Protein AF-A0A9D1L8B8-F1 (afdb_monomer_lite)

Secondary structure (DSSP, 8-state):
--GGGS-GGGSHHHHHHHH-GGGS-HHHHHHHHH----SSS-HHHHHHHHHHHHSSHHHHHHS-HHHHHHSTT--HHHHHHHHHHHHHT-

Sequence (90 aa):
MTMRTIPEGMRPYERLERCGAEALSDAELLAILIKSGTRERSALAIAEELLLKHGSLADVGTAELSELKSCAGIGRVKSIRLHAAAELGR

Organism: NCBI:txid2840963

Foldseek 3Di:
DELVPQPPCRQLVNVCVPPNPVPDDQLSVQLVLLVAADPVDGSSRLSVVLCVVQVGLLSLLPDDLVVNCVRPSQDPVSSVSSVVVNVVVD

InterPro domains:
  IPR001405 Uncharacterised protein family UPF0758 [PTHR30471] (3-90)
  IPR010994 RuvA domain 2-like [SSF47781] (16-87)
  IPR046778 UPF0758, N-terminal [PF20582] (4-79)

pLDDT: mean 91.49, std 9.45, range [53.84, 97.56]

Structure (mmCIF, N/CA/C/O backbone):
data_AF-A0A9D1L8B8-F1
#
_entry.id   AF-A0A9D1L8B8-F1
#
loop_
_atom_site.group_PDB
_atom_site.id
_atom_site.type_symbol
_atom_site.label_atom_id
_atom_site.label_alt_id
_atom_site.label_comp_id
_atom_site.label_asym_id
_atom_site.label_entity_id
_atom_site.label_seq_id
_atom_site.pdbx_PDB_ins_code
_atom_site.Cartn_x
_atom_site.Cartn_y
_atom_site.Cartn_z
_atom_site.occupancy
_atom_site.B_iso_or_equiv
_atom_site.auth_seq_id
_atom_site.auth_comp_id
_atom_site.auth_asym_id
_atom_site.auth_atom_id
_atom_site.pdbx_PDB_model_num
ATOM 1 N N . MET A 1 1 ? 15.936 6.375 -1.290 1.00 53.84 1 MET A N 1
ATOM 2 C CA . MET A 1 1 ? 15.972 5.933 -2.706 1.00 53.84 1 MET A CA 1
ATOM 3 C C . MET A 1 1 ? 14.709 6.406 -3.412 1.00 53.84 1 MET A C 1
ATOM 5 O O . MET A 1 1 ? 13.660 6.426 -2.779 1.00 53.84 1 MET A O 1
ATOM 9 N N . THR A 1 2 ? 14.784 6.816 -4.681 1.00 62.03 2 THR A N 1
ATOM 10 C CA . THR A 1 2 ? 13.588 7.202 -5.456 1.00 62.03 2 THR A CA 1
ATOM 11 C C . THR A 1 2 ? 13.156 6.034 -6.342 1.00 62.03 2 THR A C 1
ATOM 13 O O . THR A 1 2 ? 13.960 5.180 -6.688 1.00 62.03 2 THR A O 1
ATOM 16 N N . MET A 1 3 ? 11.885 5.967 -6.739 1.00 67.25 3 MET A N 1
ATOM 17 C CA . MET A 1 3 ? 11.377 4.842 -7.549 1.00 67.25 3 MET A CA 1
ATOM 18 C C . MET A 1 3 ? 12.072 4.722 -8.921 1.00 67.25 3 MET A C 1
ATOM 20 O O . MET A 1 3 ? 12.045 3.667 -9.5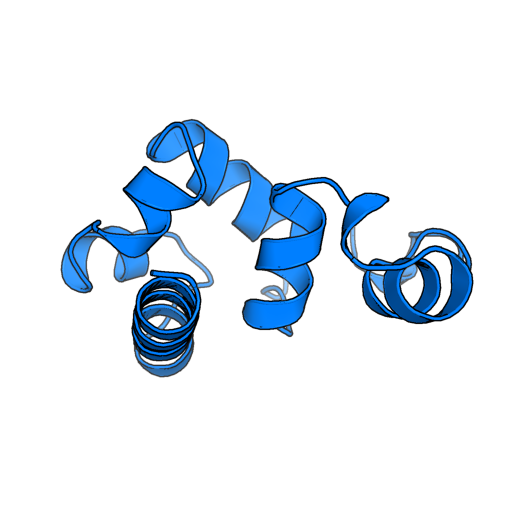40 1.00 67.25 3 MET A O 1
ATOM 24 N N . ARG A 1 4 ? 12.732 5.799 -9.374 1.00 64.00 4 ARG A N 1
ATOM 25 C CA . ARG A 1 4 ? 13.526 5.856 -10.609 1.00 64.00 4 ARG A CA 1
ATOM 26 C C . ARG A 1 4 ? 14.914 5.219 -10.480 1.00 64.00 4 ARG A C 1
ATOM 28 O O . ARG A 1 4 ? 15.534 4.967 -11.502 1.00 64.00 4 ARG A O 1
ATOM 35 N N . THR A 1 5 ? 15.410 4.984 -9.261 1.00 71.50 5 THR A N 1
ATOM 36 C CA . THR A 1 5 ? 16.716 4.335 -9.034 1.00 71.50 5 THR A CA 1
ATOM 37 C C . THR A 1 5 ? 16.612 2.817 -8.913 1.00 71.50 5 THR A C 1
ATOM 39 O O . THR A 1 5 ? 17.636 2.151 -8.820 1.00 71.50 5 THR A O 1
ATOM 42 N N . ILE A 1 6 ? 15.394 2.270 -8.882 1.00 72.00 6 ILE A N 1
ATOM 43 C CA . ILE A 1 6 ? 15.162 0.826 -8.922 1.00 72.00 6 ILE A CA 1
ATOM 44 C C . ILE A 1 6 ? 15.312 0.382 -10.386 1.00 72.00 6 ILE A C 1
ATOM 46 O O . ILE A 1 6 ? 14.692 1.010 -11.252 1.00 72.00 6 ILE A O 1
ATOM 50 N N . PRO A 1 7 ? 16.115 -0.660 -10.684 1.00 75.81 7 PRO A N 1
ATOM 51 C CA . PRO A 1 7 ? 16.202 -1.224 -12.028 1.00 75.81 7 PRO A CA 1
ATOM 52 C C . PRO A 1 7 ? 14.812 -1.520 -12.589 1.00 75.81 7 PRO A C 1
ATOM 54 O O . PRO A 1 7 ? 13.940 -1.971 -11.851 1.00 75.81 7 PRO A O 1
ATOM 57 N N . GLU A 1 8 ? 14.595 -1.300 -13.885 1.00 63.44 8 GLU A N 1
ATOM 58 C CA . GLU A 1 8 ? 13.247 -1.353 -14.470 1.00 63.44 8 GLU A CA 1
ATOM 59 C C . GLU A 1 8 ? 12.540 -2.689 -14.218 1.00 63.44 8 GLU A C 1
ATOM 61 O O . GLU A 1 8 ? 11.389 -2.708 -13.805 1.00 63.44 8 GLU A O 1
ATOM 66 N N . GLY A 1 9 ? 13.263 -3.807 -14.328 1.00 63.00 9 GLY A N 1
ATOM 67 C CA . GLY A 1 9 ? 12.733 -5.145 -14.040 1.00 63.00 9 GLY A CA 1
ATOM 68 C C . GLY A 1 9 ? 12.587 -5.496 -12.553 1.00 63.00 9 GLY A C 1
ATOM 69 O O . GLY A 1 9 ? 12.243 -6.636 -12.239 1.00 63.00 9 GLY A O 1
ATOM 70 N N . MET A 1 10 ? 12.90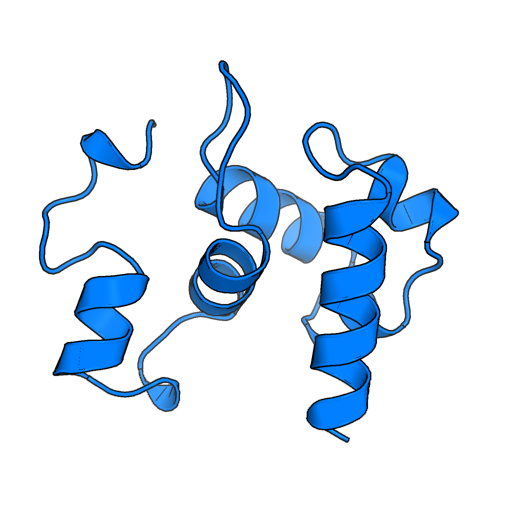3 -4.571 -11.645 1.00 69.44 10 MET A N 1
ATOM 71 C CA . MET A 1 10 ? 12.712 -4.694 -10.195 1.00 69.44 10 MET A CA 1
ATOM 72 C C . MET A 1 10 ? 11.676 -3.704 -9.654 1.00 69.44 10 MET A C 1
ATOM 74 O O . MET A 1 10 ? 11.359 -3.740 -8.467 1.00 69.44 10 MET A O 1
ATOM 78 N N . ARG A 1 11 ? 11.150 -2.810 -10.497 1.00 86.62 11 ARG A N 1
ATOM 79 C CA . ARG A 1 11 ? 10.078 -1.899 -10.105 1.00 86.62 11 ARG A CA 1
ATOM 80 C C . ARG A 1 11 ? 8.775 -2.702 -9.898 1.00 86.62 11 ARG A C 1
ATOM 82 O O . ARG A 1 11 ? 8.556 -3.688 -10.603 1.00 86.62 11 ARG A O 1
ATOM 89 N N . PRO A 1 12 ? 7.912 -2.314 -8.938 1.00 90.50 12 PRO A N 1
ATOM 90 C CA . PRO A 1 12 ? 6.753 -3.128 -8.562 1.00 90.50 12 PRO A CA 1
ATOM 91 C C . PRO A 1 12 ? 5.790 -3.435 -9.717 1.00 90.50 12 PRO A C 1
ATOM 93 O O . PRO A 1 12 ? 5.331 -4.565 -9.840 1.00 90.50 12 PRO A O 1
ATOM 96 N N . TYR A 1 13 ? 5.508 -2.455 -10.581 1.00 91.56 13 TYR A N 1
ATOM 97 C CA . TYR A 1 13 ? 4.575 -2.623 -11.701 1.00 91.56 13 TYR A CA 1
ATOM 98 C C . TYR A 1 13 ? 5.095 -3.652 -12.710 1.00 91.56 13 TYR A C 1
ATOM 100 O O . TYR A 1 13 ? 4.399 -4.604 -13.042 1.00 91.56 13 TYR A O 1
ATOM 108 N N . GLU A 1 14 ? 6.350 -3.518 -13.122 1.00 91.56 14 GLU A N 1
ATOM 109 C CA . GLU A 1 14 ? 7.002 -4.410 -14.079 1.00 91.56 14 GLU A CA 1
ATOM 110 C C . GLU A 1 14 ? 7.208 -5.813 -13.507 1.00 91.56 14 GLU A C 1
ATOM 112 O O . GLU A 1 14 ? 7.096 -6.811 -14.221 1.00 91.56 14 GLU A O 1
ATOM 117 N N . ARG A 1 15 ? 7.505 -5.916 -12.205 1.00 92.56 15 ARG A N 1
ATOM 118 C CA . ARG A 1 15 ? 7.557 -7.215 -11.529 1.00 92.56 15 ARG A CA 1
ATOM 119 C C . ARG A 1 15 ? 6.192 -7.889 -11.516 1.00 92.56 15 ARG A C 1
ATOM 121 O O . ARG A 1 15 ? 6.151 -9.090 -11.759 1.00 92.56 15 ARG A O 1
ATOM 128 N N . LEU A 1 16 ? 5.112 -7.145 -11.277 1.00 94.62 16 LEU A N 1
ATOM 129 C CA . LEU A 1 16 ? 3.756 -7.695 -11.299 1.00 94.62 16 LEU A CA 1
ATOM 130 C C . LEU A 1 16 ? 3.406 -8.200 -12.702 1.00 94.62 16 LEU A C 1
ATOM 132 O O . LEU A 1 16 ? 2.926 -9.321 -12.838 1.00 94.62 16 LEU A O 1
ATOM 136 N N . GLU A 1 17 ? 3.713 -7.421 -13.741 1.00 93.69 17 GLU A N 1
ATOM 137 C CA . GLU A 1 17 ? 3.492 -7.815 -15.140 1.00 93.69 17 GLU A CA 1
ATOM 138 C C . GLU A 1 17 ? 4.277 -9.076 -15.531 1.00 93.69 17 GLU A C 1
ATOM 140 O O . GLU A 1 17 ? 3.760 -9.924 -16.257 1.00 93.69 17 GLU A O 1
ATOM 145 N N . ARG A 1 18 ? 5.523 -9.217 -15.057 1.00 93.25 18 ARG A N 1
ATOM 146 C CA . ARG A 1 18 ? 6.400 -10.335 -15.442 1.00 93.25 18 ARG A CA 1
ATOM 147 C C . ARG A 1 18 ? 6.203 -11.594 -14.600 1.00 93.25 18 ARG A C 1
ATOM 149 O O . ARG A 1 18 ? 6.379 -12.695 -15.115 1.00 93.25 18 ARG A O 1
ATOM 156 N N . CYS A 1 19 ? 5.960 -11.437 -13.304 1.00 93.88 19 CYS A N 1
ATOM 157 C CA . CYS A 1 19 ? 6.063 -12.520 -12.325 1.00 93.88 19 CYS A CA 1
ATOM 158 C C . CYS A 1 19 ? 4.755 -12.801 -11.575 1.00 93.88 19 CYS A C 1
ATOM 160 O O . CYS A 1 19 ? 4.738 -13.743 -10.791 1.00 93.88 19 CYS A O 1
ATOM 162 N N . GLY A 1 20 ? 3.695 -12.019 -11.804 1.00 95.00 20 GLY A N 1
ATOM 163 C CA . GLY A 1 20 ? 2.436 -12.144 -11.070 1.00 95.00 20 GLY A CA 1
ATOM 164 C C . GLY A 1 20 ? 2.459 -11.430 -9.717 1.00 95.00 20 GLY A C 1
ATOM 165 O O . GLY A 1 20 ? 3.515 -11.050 -9.203 1.00 95.00 20 GLY A O 1
ATOM 166 N N . ALA A 1 21 ? 1.274 -11.213 -9.145 1.00 94.31 21 ALA A N 1
ATOM 167 C CA . ALA A 1 21 ? 1.112 -10.517 -7.866 1.00 94.31 21 ALA A CA 1
ATOM 168 C C . ALA A 1 21 ? 1.645 -11.342 -6.682 1.00 94.31 21 ALA A C 1
ATOM 170 O O . ALA A 1 21 ? 2.137 -10.782 -5.709 1.00 94.31 21 ALA A O 1
ATOM 171 N N . GLU A 1 22 ? 1.608 -12.667 -6.793 1.00 95.00 22 GLU A N 1
ATOM 172 C CA . GLU A 1 22 ? 2.119 -13.631 -5.819 1.00 95.00 22 GLU A CA 1
ATOM 173 C C . GLU A 1 22 ? 3.643 -13.568 -5.631 1.00 95.00 22 GLU A C 1
ATOM 175 O O . GLU A 1 22 ? 4.164 -14.015 -4.612 1.00 95.00 22 GLU A O 1
ATOM 180 N N . ALA A 1 23 ? 4.366 -13.008 -6.605 1.00 93.69 23 ALA A N 1
ATOM 181 C CA . ALA A 1 23 ? 5.817 -12.857 -6.554 1.00 93.69 23 ALA A CA 1
ATOM 182 C C . ALA A 1 23 ? 6.269 -11.524 -5.932 1.00 93.69 23 ALA A C 1
ATOM 184 O O . ALA A 1 23 ? 7.477 -11.260 -5.858 1.00 93.69 23 ALA A O 1
ATOM 185 N N . LEU A 1 24 ? 5.326 -10.657 -5.554 1.00 94.94 24 LEU A N 1
ATOM 186 C CA . LEU A 1 24 ? 5.597 -9.371 -4.923 1.00 94.94 24 LEU A CA 1
ATOM 187 C C . LEU A 1 24 ? 5.554 -9.505 -3.405 1.00 94.94 24 LEU A C 1
ATOM 189 O O . LEU A 1 24 ? 4.771 -10.263 -2.843 1.00 94.94 24 LEU A O 1
ATOM 193 N N . SER A 1 25 ? 6.380 -8.706 -2.742 1.00 95.00 25 SER A N 1
ATOM 194 C CA . SER A 1 25 ? 6.222 -8.466 -1.311 1.00 95.00 25 SER A CA 1
ATOM 195 C C . SER A 1 25 ? 5.002 -7.585 -1.024 1.00 95.00 25 SER A C 1
ATOM 197 O O . SER A 1 25 ? 4.587 -6.773 -1.856 1.00 95.00 25 SER A O 1
ATOM 199 N N . ASP A 1 26 ? 4.493 -7.658 0.204 1.00 96.12 26 ASP A N 1
ATOM 200 C CA . ASP A 1 26 ? 3.429 -6.783 0.708 1.00 96.12 26 ASP A CA 1
ATOM 201 C C . ASP A 1 26 ? 3.732 -5.294 0.479 1.00 96.12 26 ASP A C 1
ATOM 203 O O . ASP A 1 26 ? 2.859 -4.514 0.091 1.00 96.12 26 ASP A O 1
ATOM 207 N N . ALA A 1 27 ? 4.996 -4.898 0.664 1.00 96.00 27 ALA A N 1
ATOM 208 C CA . ALA A 1 27 ? 5.442 -3.527 0.443 1.00 96.00 27 ALA A CA 1
ATOM 209 C C . ALA A 1 27 ? 5.317 -3.122 -1.032 1.00 96.00 27 ALA A C 1
ATOM 211 O O . ALA A 1 27 ? 4.912 -2.001 -1.341 1.00 96.00 27 ALA A O 1
ATOM 212 N N . GLU A 1 28 ? 5.626 -4.029 -1.958 1.00 95.44 28 GLU A N 1
ATOM 213 C CA . GLU A 1 28 ? 5.493 -3.785 -3.395 1.00 95.44 28 GLU A CA 1
ATOM 214 C C . GLU A 1 28 ? 4.023 -3.690 -3.817 1.00 95.44 28 GLU A C 1
ATOM 216 O O . GLU A 1 28 ? 3.668 -2.776 -4.567 1.00 95.44 28 GLU A O 1
ATOM 221 N N . LEU A 1 29 ? 3.158 -4.557 -3.284 1.00 96.25 29 LEU A N 1
ATOM 222 C CA . LEU A 1 29 ? 1.712 -4.496 -3.522 1.00 96.25 29 LEU A CA 1
ATOM 223 C C . LEU A 1 29 ? 1.125 -3.163 -3.033 1.00 96.25 29 LEU A C 1
ATOM 225 O O . LEU A 1 29 ? 0.428 -2.465 -3.777 1.00 96.25 29 LEU A O 1
ATOM 229 N N . LEU A 1 30 ? 1.475 -2.742 -1.816 1.00 96.50 30 LEU A N 1
ATOM 230 C CA . LEU A 1 30 ? 1.078 -1.433 -1.292 1.00 96.50 30 LEU A CA 1
ATOM 231 C C . LEU A 1 30 ? 1.652 -0.281 -2.116 1.00 96.50 30 LEU A C 1
ATOM 233 O O . LEU A 1 30 ? 0.940 0.689 -2.378 1.00 96.50 30 LEU A O 1
ATOM 237 N N . ALA A 1 31 ? 2.909 -0.364 -2.558 1.00 96.38 31 ALA A N 1
ATOM 238 C CA . ALA A 1 31 ? 3.535 0.684 -3.362 1.00 96.38 31 ALA A CA 1
ATOM 239 C C . ALA A 1 31 ? 2.768 0.934 -4.672 1.00 96.38 31 ALA A C 1
ATOM 241 O O . ALA A 1 31 ? 2.588 2.093 -5.065 1.00 96.38 31 ALA A O 1
ATOM 242 N N . ILE A 1 32 ? 2.258 -0.130 -5.304 1.00 95.94 32 ILE A N 1
ATOM 243 C CA . ILE A 1 32 ? 1.397 -0.048 -6.495 1.00 95.94 32 ILE A CA 1
ATOM 244 C C . ILE A 1 32 ? 0.097 0.700 -6.179 1.00 95.94 32 ILE A C 1
ATOM 246 O O . ILE A 1 32 ? -0.298 1.605 -6.923 1.00 95.94 32 ILE A O 1
ATOM 250 N N . LEU A 1 33 ? -0.553 0.386 -5.055 1.00 96.12 33 LEU A N 1
ATOM 251 C CA . LEU A 1 33 ? -1.783 1.069 -4.634 1.00 96.12 33 LEU A CA 1
ATOM 252 C C . LEU A 1 33 ? -1.527 2.542 -4.280 1.00 96.12 33 LEU A C 1
ATOM 254 O O . LEU A 1 33 ? -2.294 3.433 -4.667 1.00 96.12 33 LEU A O 1
ATOM 258 N N . ILE A 1 34 ? -0.416 2.827 -3.598 1.00 9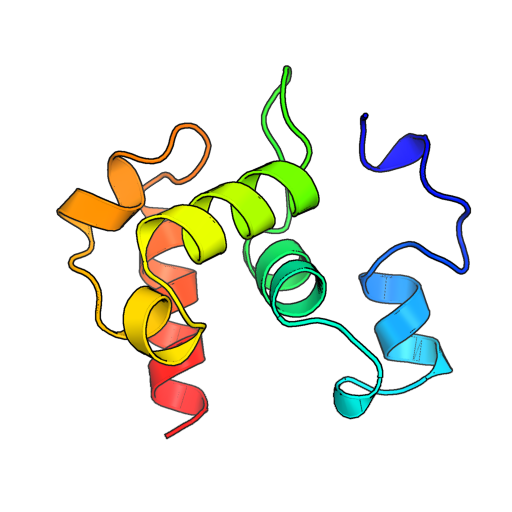5.75 34 ILE A N 1
ATOM 259 C CA . ILE A 1 34 ? 0.020 4.180 -3.225 1.00 95.75 34 ILE A CA 1
ATOM 260 C C . ILE A 1 34 ? 0.318 5.027 -4.471 1.00 95.75 34 ILE A C 1
ATOM 262 O O . ILE A 1 34 ? 0.082 6.243 -4.446 1.00 95.75 34 ILE A O 1
ATOM 266 N N . LYS A 1 35 ? 0.752 4.394 -5.574 1.00 93.94 35 LYS A N 1
ATOM 267 C CA . LYS A 1 35 ? 1.043 4.953 -6.910 1.00 93.94 35 LYS A CA 1
ATOM 268 C C . LYS A 1 35 ? 2.228 5.918 -6.973 1.00 93.94 35 LYS A C 1
ATOM 270 O O . LYS A 1 35 ? 3.006 5.890 -7.921 1.00 93.94 35 LYS A O 1
ATOM 275 N N . SER A 1 36 ? 2.358 6.816 -6.005 1.00 91.00 36 SER A N 1
ATOM 276 C CA . SER A 1 36 ? 3.417 7.821 -5.980 1.00 91.00 36 SER A CA 1
ATOM 277 C C . SER A 1 36 ? 3.907 8.105 -4.568 1.00 91.00 36 SER A C 1
ATOM 279 O O . SER A 1 36 ? 3.142 8.088 -3.603 1.00 91.00 36 SER A O 1
ATOM 281 N N . GLY A 1 37 ? 5.203 8.384 -4.461 1.00 91.06 37 GLY A N 1
ATOM 282 C CA . GLY A 1 37 ? 5.841 8.819 -3.226 1.00 91.06 37 GLY A CA 1
ATOM 283 C C . GLY A 1 37 ? 5.577 10.288 -2.886 1.00 91.06 37 GLY A C 1
ATOM 284 O O . GLY A 1 37 ? 4.694 10.934 -3.457 1.00 91.06 37 GLY A O 1
ATOM 285 N N . THR A 1 38 ? 6.378 10.822 -1.969 1.00 91.88 38 THR A N 1
ATOM 286 C CA . THR A 1 38 ? 6.577 12.267 -1.800 1.00 91.88 38 THR A CA 1
ATOM 287 C C . THR A 1 38 ? 7.835 12.705 -2.553 1.00 91.88 38 THR A C 1
ATOM 289 O O . THR A 1 38 ? 8.426 11.937 -3.315 1.00 91.88 38 THR A O 1
ATOM 292 N N . ARG A 1 39 ? 8.260 13.955 -2.358 1.00 88.62 39 ARG A N 1
ATOM 293 C CA . ARG A 1 39 ? 9.530 14.444 -2.899 1.00 88.62 39 ARG A CA 1
ATOM 294 C C . ARG A 1 39 ? 10.734 13.789 -2.201 1.00 88.62 39 ARG A C 1
ATOM 296 O O . ARG A 1 39 ? 11.769 13.596 -2.828 1.00 88.62 39 ARG A O 1
ATOM 303 N N . GLU A 1 40 ? 10.579 13.415 -0.933 1.00 89.25 40 GLU A N 1
ATOM 304 C CA . GLU A 1 40 ? 11.625 12.843 -0.078 1.00 89.25 40 GLU A CA 1
ATOM 305 C C . GLU A 1 40 ? 11.593 11.305 -0.021 1.00 89.25 40 GLU A C 1
ATOM 307 O O . GLU A 1 40 ? 12.637 10.675 0.146 1.00 89.25 40 GLU A O 1
ATOM 312 N N . ARG A 1 41 ? 10.412 10.684 -0.159 1.00 89.81 41 ARG A N 1
ATOM 313 C CA . ARG A 1 41 ? 10.211 9.232 0.002 1.00 89.81 41 ARG A CA 1
ATOM 314 C C . ARG A 1 41 ? 9.559 8.607 -1.225 1.00 89.81 41 ARG A C 1
ATOM 316 O O . ARG A 1 41 ? 8.635 9.180 -1.792 1.00 89.81 41 ARG A O 1
ATOM 323 N N . SER A 1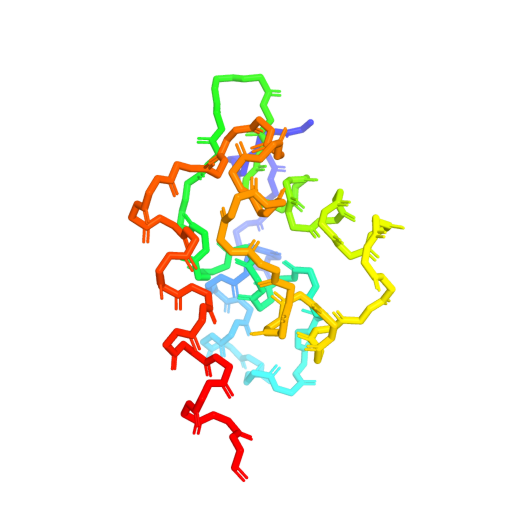 42 ? 10.002 7.415 -1.626 1.00 93.88 42 SER A N 1
ATOM 324 C CA . SER A 1 42 ? 9.340 6.630 -2.679 1.00 93.88 42 SER A CA 1
ATOM 325 C C . SER A 1 42 ? 8.021 6.021 -2.182 1.00 93.88 42 SER A C 1
ATOM 327 O O . SER A 1 42 ? 7.787 5.938 -0.980 1.00 93.88 42 SER A O 1
ATOM 329 N N . ALA A 1 43 ? 7.158 5.572 -3.101 1.00 94.62 43 ALA A N 1
ATOM 330 C CA . ALA A 1 43 ? 5.948 4.831 -2.728 1.00 94.62 43 ALA A CA 1
ATOM 331 C C . ALA A 1 43 ? 6.286 3.541 -1.962 1.00 94.62 43 ALA A C 1
ATOM 333 O O . ALA A 1 43 ? 5.580 3.203 -1.021 1.00 94.62 43 ALA A O 1
ATOM 334 N N . LEU A 1 44 ? 7.394 2.884 -2.326 1.00 95.00 44 LEU A N 1
ATOM 335 C CA . LEU A 1 44 ? 7.901 1.700 -1.635 1.00 95.00 44 LEU A CA 1
ATOM 336 C C . LEU A 1 44 ? 8.326 2.014 -0.196 1.00 95.00 44 LEU A C 1
ATOM 338 O O . LEU A 1 44 ? 7.889 1.332 0.716 1.00 95.00 44 LEU A O 1
ATOM 342 N N . ALA A 1 45 ? 9.064 3.105 0.029 1.00 94.81 45 ALA A N 1
ATOM 343 C CA . ALA A 1 45 ? 9.453 3.508 1.383 1.00 94.81 45 ALA A CA 1
ATOM 344 C C . ALA A 1 45 ? 8.236 3.843 2.266 1.00 94.81 45 ALA A C 1
ATOM 346 O O . ALA A 1 45 ? 8.221 3.537 3.452 1.00 94.81 45 ALA A O 1
ATOM 347 N N . ILE A 1 46 ? 7.197 4.458 1.688 1.00 96.44 46 ILE A N 1
ATOM 348 C CA . ILE A 1 46 ? 5.941 4.723 2.409 1.00 96.44 46 ILE A CA 1
ATOM 349 C C . ILE A 1 46 ? 5.205 3.409 2.718 1.00 96.44 46 ILE A C 1
ATOM 351 O O . ILE A 1 46 ? 4.643 3.266 3.799 1.00 96.44 46 ILE A O 1
ATOM 355 N N . ALA A 1 47 ? 5.200 2.452 1.788 1.00 96.81 47 ALA A N 1
ATOM 356 C CA . ALA A 1 47 ? 4.608 1.135 2.008 1.00 96.81 47 ALA A CA 1
ATOM 357 C C . ALA A 1 47 ? 5.318 0.361 3.130 1.00 96.81 47 ALA A C 1
ATOM 359 O O . ALA A 1 47 ? 4.656 -0.186 4.007 1.00 96.81 47 ALA A O 1
ATOM 360 N N . GLU A 1 48 ? 6.652 0.364 3.132 1.00 96.25 48 GLU A N 1
ATOM 361 C CA . GLU A 1 48 ? 7.472 -0.235 4.190 1.00 96.25 48 GLU A CA 1
ATOM 362 C C . GLU A 1 48 ? 7.188 0.412 5.553 1.00 96.25 48 GLU A C 1
ATOM 364 O O . GLU A 1 48 ? 7.025 -0.294 6.543 1.00 96.25 48 GLU A O 1
ATOM 369 N N . GLU A 1 49 ? 7.062 1.742 5.612 1.00 95.81 49 GLU A N 1
ATOM 370 C CA . GLU A 1 49 ? 6.709 2.468 6.840 1.00 95.81 49 GLU A CA 1
ATOM 371 C C . GLU A 1 49 ? 5.316 2.091 7.363 1.00 95.81 49 GLU A C 1
ATOM 373 O O . GLU A 1 49 ? 5.142 1.902 8.568 1.00 95.81 49 GLU A O 1
ATOM 378 N N . LEU A 1 50 ? 4.329 1.947 6.472 1.00 96.94 50 LEU A N 1
ATOM 379 C CA . LEU A 1 50 ? 2.990 1.490 6.848 1.00 96.94 50 LEU A CA 1
ATOM 380 C C . LEU A 1 50 ? 3.026 0.071 7.418 1.00 96.94 50 LEU A C 1
ATOM 382 O O . LEU A 1 50 ? 2.446 -0.167 8.474 1.00 96.94 50 LEU A O 1
ATOM 386 N N . LEU A 1 51 ? 3.730 -0.854 6.764 1.00 96.75 51 LEU A N 1
ATOM 387 C CA . LEU A 1 51 ? 3.856 -2.230 7.248 1.00 96.75 51 LEU A CA 1
ATOM 388 C C . LEU A 1 51 ? 4.612 -2.301 8.572 1.00 96.75 51 LEU A C 1
ATOM 390 O O . LEU A 1 51 ? 4.196 -3.024 9.467 1.00 96.75 51 LEU A O 1
ATOM 394 N N . LEU A 1 52 ? 5.669 -1.505 8.743 1.00 96.44 52 LEU A N 1
ATOM 395 C CA . LEU A 1 52 ? 6.403 -1.442 10.004 1.00 96.44 52 LEU A CA 1
ATOM 396 C C . LEU A 1 52 ? 5.523 -0.922 11.148 1.00 96.44 52 LEU A C 1
ATOM 398 O O . LEU A 1 52 ? 5.634 -1.391 12.278 1.00 96.44 52 LEU A O 1
ATOM 402 N N . LYS A 1 53 ? 4.655 0.055 10.862 1.00 95.69 53 LYS A N 1
ATOM 403 C CA . LYS A 1 53 ? 3.768 0.661 11.858 1.00 95.69 53 LYS A CA 1
ATOM 404 C C . LYS A 1 53 ? 2.576 -0.227 12.218 1.00 95.69 53 LYS A C 1
ATOM 406 O O . LYS A 1 53 ? 2.174 -0.235 13.377 1.00 95.69 53 LYS A O 1
ATOM 411 N N . HIS A 1 54 ? 1.993 -0.913 11.238 1.00 95.62 54 HIS A N 1
ATOM 412 C CA . HIS A 1 54 ? 0.733 -1.643 11.405 1.00 95.62 54 HIS A CA 1
ATOM 413 C C . HIS A 1 54 ? 0.909 -3.164 11.511 1.00 95.62 54 HIS A C 1
ATOM 415 O O . HIS A 1 54 ? 0.034 -3.821 12.054 1.00 95.62 54 HIS A O 1
ATOM 421 N N . GLY A 1 55 ? 2.032 -3.724 11.060 1.00 94.56 55 GLY A N 1
ATOM 422 C CA . GLY A 1 55 ? 2.369 -5.146 11.172 1.00 94.56 55 GLY A CA 1
ATOM 423 C C . GLY A 1 55 ? 2.131 -5.934 9.885 1.00 94.56 55 GLY A C 1
ATOM 424 O O . GLY A 1 55 ? 3.052 -6.586 9.395 1.00 94.56 55 GLY A O 1
ATOM 425 N N . SER A 1 56 ? 0.923 -5.867 9.319 1.00 94.25 56 SER A N 1
ATOM 426 C CA . SER A 1 56 ? 0.549 -6.642 8.124 1.00 94.25 56 SER A CA 1
ATOM 427 C C . SER A 1 56 ? -0.336 -5.865 7.141 1.00 94.25 56 SER A C 1
ATOM 429 O O . SER A 1 56 ? -0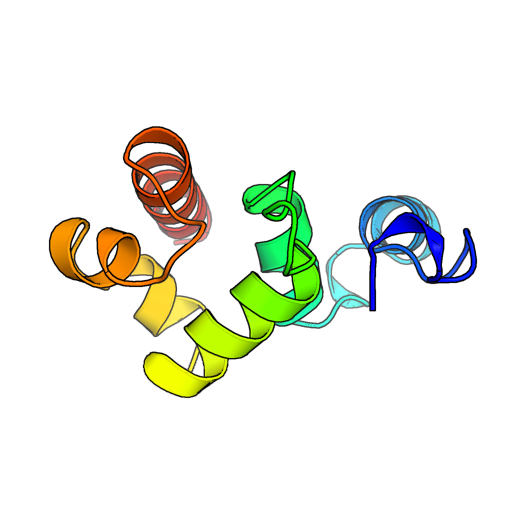.878 -4.807 7.469 1.00 94.25 56 SER A O 1
ATOM 431 N N . LEU A 1 57 ? -0.532 -6.403 5.927 1.00 94.31 57 LEU A N 1
ATOM 432 C CA . LEU A 1 57 ? -1.510 -5.868 4.966 1.00 94.31 57 LEU A CA 1
ATOM 433 C C . LEU A 1 57 ? -2.933 -5.835 5.527 1.00 94.31 57 LEU A C 1
ATOM 435 O O . LEU A 1 57 ? -3.664 -4.878 5.268 1.00 94.31 57 LEU A O 1
ATOM 439 N N . ALA A 1 58 ? -3.315 -6.865 6.285 1.00 93.31 58 ALA A N 1
ATOM 440 C CA . ALA A 1 58 ? -4.631 -6.939 6.905 1.00 93.31 58 ALA A CA 1
ATOM 441 C C . ALA A 1 58 ? -4.818 -5.778 7.891 1.00 93.31 58 ALA A C 1
ATOM 443 O O . ALA A 1 58 ? -5.808 -5.055 7.799 1.00 93.31 58 ALA A O 1
ATOM 444 N N . ASP A 1 59 ? -3.815 -5.530 8.737 1.00 95.69 59 ASP A N 1
ATOM 445 C CA . ASP A 1 59 ? -3.846 -4.448 9.725 1.00 95.69 59 ASP A CA 1
ATOM 446 C C . ASP A 1 59 ? -3.862 -3.064 9.063 1.00 95.69 59 ASP A C 1
ATOM 448 O O . ASP A 1 59 ? -4.604 -2.180 9.491 1.00 95.69 59 ASP A O 1
ATOM 452 N N . VAL A 1 60 ? -3.106 -2.872 7.972 1.00 96.44 60 VAL A N 1
ATOM 453 C CA . VAL A 1 60 ? -3.166 -1.641 7.158 1.00 96.44 60 VAL A CA 1
ATOM 454 C C . VAL A 1 60 ? -4.563 -1.448 6.556 1.00 96.44 60 VAL A C 1
ATOM 456 O O . VAL A 1 60 ? -5.057 -0.320 6.497 1.00 96.44 60 VAL A O 1
ATOM 459 N N . GLY A 1 61 ? -5.204 -2.532 6.113 1.00 94.81 61 GLY A N 1
ATOM 460 C CA . GLY A 1 61 ? -6.547 -2.524 5.535 1.00 94.81 61 GLY A CA 1
ATOM 461 C C . GLY A 1 61 ? -7.662 -2.222 6.537 1.00 94.81 61 GLY A C 1
ATOM 462 O O . GLY A 1 61 ? -8.689 -1.666 6.151 1.00 94.81 61 GLY A O 1
ATOM 463 N N . THR A 1 62 ? -7.463 -2.551 7.816 1.00 94.88 62 THR A N 1
ATOM 464 C CA . THR A 1 62 ? -8.438 -2.304 8.892 1.00 94.88 62 THR A CA 1
ATOM 465 C C . THR A 1 62 ? -8.142 -1.065 9.736 1.00 94.88 62 THR A C 1
ATOM 467 O O . THR A 1 62 ? -9.016 -0.638 10.487 1.00 94.88 62 THR A O 1
ATOM 470 N N . ALA A 1 63 ? -6.945 -0.480 9.628 1.00 96.69 63 ALA A N 1
ATOM 471 C CA . ALA A 1 63 ? -6.553 0.729 10.353 1.00 96.69 63 ALA A CA 1
ATOM 472 C C . ALA A 1 63 ? -7.490 1.905 10.058 1.00 96.69 63 ALA A C 1
ATOM 474 O O . ALA A 1 63 ? -7.996 2.043 8.942 1.00 96.69 63 ALA A O 1
ATOM 475 N N . GLU A 1 64 ? -7.690 2.817 11.011 1.00 96.56 64 GLU A N 1
ATOM 476 C CA . GLU A 1 64 ? -8.556 3.962 10.739 1.00 96.56 64 GLU A CA 1
ATOM 477 C C . GLU A 1 64 ? -7.971 4.882 9.654 1.00 96.56 64 GLU A C 1
ATOM 479 O O . GLU A 1 64 ? -6.761 5.096 9.539 1.00 96.56 64 GLU A O 1
ATOM 484 N N . LEU A 1 65 ? -8.845 5.528 8.872 1.00 96.12 65 LEU A N 1
ATOM 485 C CA . LEU A 1 65 ? -8.412 6.503 7.863 1.00 96.12 65 LEU A CA 1
ATOM 486 C C . LEU A 1 65 ? -7.593 7.650 8.476 1.00 96.12 65 LEU A C 1
ATOM 488 O O . LEU A 1 65 ? -6.721 8.206 7.806 1.00 96.12 65 LEU A O 1
ATOM 492 N N . SER A 1 66 ? -7.897 8.033 9.717 1.00 96.00 66 SER A N 1
ATOM 493 C CA . SER A 1 66 ? -7.169 9.036 10.501 1.00 96.00 66 SER A CA 1
ATOM 494 C C . SER A 1 66 ? -5.722 8.593 10.763 1.00 96.00 66 SER A C 1
ATOM 496 O O . SER A 1 66 ? -4.790 9.364 10.517 1.00 96.00 66 SER A O 1
ATOM 498 N N . GLU A 1 67 ? -5.529 7.336 11.160 1.00 95.50 67 GLU A N 1
ATOM 499 C CA . GLU A 1 67 ? -4.228 6.724 11.419 1.00 95.50 67 GLU A CA 1
ATOM 500 C C . GLU A 1 67 ? -3.403 6.586 10.146 1.00 95.50 67 GLU A C 1
ATOM 502 O O . GLU A 1 67 ? -2.246 7.012 10.124 1.00 95.50 67 GLU A O 1
ATOM 507 N N . LEU A 1 68 ? -3.997 6.092 9.055 1.00 96.25 68 LEU A N 1
ATOM 508 C CA . LEU A 1 68 ? -3.303 5.994 7.768 1.00 96.25 68 LEU A CA 1
ATOM 509 C C . LEU A 1 68 ? -2.833 7.371 7.287 1.00 96.25 68 LEU A C 1
ATOM 511 O O . LEU A 1 68 ? -1.704 7.523 6.825 1.00 96.25 68 LEU A O 1
ATOM 515 N N . LYS A 1 69 ? -3.669 8.402 7.457 1.00 96.19 69 LYS A N 1
ATOM 516 C CA . LYS A 1 69 ? -3.330 9.786 7.091 1.00 96.19 69 LYS A CA 1
ATOM 517 C C . LYS A 1 69 ? -2.220 10.409 7.941 1.00 96.19 69 LYS A C 1
ATOM 519 O O . LYS A 1 69 ? -1.674 11.435 7.540 1.00 96.19 69 LYS A O 1
ATOM 524 N N . SER A 1 70 ? -1.891 9.830 9.098 1.00 94.44 70 SER A N 1
ATOM 525 C CA . SER A 1 70 ? -0.744 10.276 9.902 1.00 94.44 70 SER A CA 1
ATOM 526 C C . SER A 1 70 ? 0.599 9.879 9.275 1.00 94.44 70 SER A C 1
ATOM 528 O O . SER A 1 70 ? 1.617 10.504 9.572 1.00 94.44 70 SER A O 1
ATOM 530 N N . CYS A 1 71 ? 0.615 8.886 8.375 1.00 94.38 71 CYS A N 1
ATOM 531 C CA . CYS A 1 71 ? 1.800 8.548 7.598 1.00 94.38 71 CYS A CA 1
ATOM 532 C C . CYS A 1 71 ? 2.010 9.599 6.503 1.00 94.38 71 CYS A C 1
ATOM 534 O O . CYS A 1 71 ? 1.192 9.789 5.594 1.00 94.38 71 CYS A O 1
ATOM 536 N N . ALA A 1 72 ? 3.122 10.322 6.588 1.00 93.94 72 ALA A N 1
ATOM 537 C CA . ALA A 1 72 ? 3.384 11.408 5.662 1.00 93.94 72 ALA A CA 1
ATOM 538 C C . ALA A 1 72 ? 3.621 10.875 4.236 1.00 93.94 72 ALA A C 1
ATOM 540 O O . ALA A 1 72 ? 4.529 10.095 3.965 1.00 93.94 72 ALA A O 1
ATOM 541 N N . GLY A 1 73 ? 2.770 11.329 3.313 1.00 93.62 73 GLY A N 1
ATOM 542 C CA . GLY A 1 73 ? 2.666 10.794 1.955 1.00 93.62 73 GLY A CA 1
ATOM 543 C C . GLY A 1 73 ? 1.370 10.026 1.689 1.00 93.62 73 GLY A C 1
ATOM 544 O O . GLY A 1 73 ? 1.047 9.804 0.517 1.00 93.62 73 GLY A O 1
ATOM 545 N N . ILE A 1 74 ? 0.585 9.720 2.730 1.00 97.25 74 ILE A N 1
ATOM 546 C CA . ILE A 1 74 ? -0.763 9.148 2.650 1.00 97.25 74 ILE A CA 1
ATOM 547 C C . ILE A 1 74 ? -1.802 10.234 2.947 1.00 97.25 74 ILE A C 1
ATOM 549 O O . ILE A 1 74 ? -2.090 10.587 4.081 1.00 97.25 74 ILE A O 1
ATOM 553 N N . GLY A 1 75 ? -2.376 10.805 1.889 1.00 96.06 75 GLY A N 1
ATOM 554 C CA . GLY A 1 75 ? -3.507 11.731 2.001 1.00 96.06 75 GLY A CA 1
ATOM 555 C C . GLY A 1 75 ? -4.857 11.015 1.924 1.00 96.06 75 GLY A C 1
ATOM 556 O O . GLY A 1 75 ? -4.922 9.802 1.733 1.00 96.06 75 GLY A O 1
ATOM 557 N N . ARG A 1 76 ? -5.947 11.795 1.947 1.00 97.06 76 ARG A N 1
ATOM 558 C CA . ARG A 1 76 ? -7.338 11.298 1.858 1.00 97.06 76 ARG A CA 1
ATOM 559 C C . ARG A 1 76 ? -7.557 10.275 0.737 1.00 97.06 76 ARG A C 1
ATOM 561 O O . ARG A 1 76 ? -8.184 9.250 0.955 1.00 97.06 76 ARG A O 1
ATOM 568 N N . VAL A 1 77 ? -7.067 10.559 -0.470 1.00 97.00 77 VAL A N 1
ATOM 569 C CA . VAL A 1 77 ? -7.292 9.684 -1.634 1.00 97.00 77 VAL A CA 1
ATOM 570 C C . VAL A 1 77 ? -6.576 8.344 -1.472 1.00 97.00 77 VAL A C 1
ATOM 572 O O . VAL A 1 77 ? -7.136 7.306 -1.809 1.00 97.00 77 VAL A O 1
ATOM 575 N N . LYS A 1 78 ? -5.343 8.358 -0.955 1.00 97.25 78 LYS A N 1
ATOM 576 C CA . LYS A 1 78 ? -4.545 7.140 -0.788 1.00 97.25 78 LYS A CA 1
ATOM 577 C C . LYS A 1 78 ? -5.094 6.277 0.346 1.00 97.25 78 LYS A C 1
ATOM 579 O O . LYS A 1 78 ? -5.219 5.079 0.146 1.00 97.25 78 LYS A O 1
ATOM 584 N N . SER A 1 79 ? -5.505 6.872 1.469 1.00 97.31 79 SER A N 1
ATOM 585 C CA . SER A 1 79 ? -6.102 6.112 2.576 1.00 97.31 79 SER A CA 1
ATOM 586 C C . SER A 1 79 ? -7.418 5.435 2.174 1.00 97.31 79 SER A C 1
ATOM 588 O O . SER A 1 79 ? -7.589 4.249 2.431 1.00 97.31 79 SER A O 1
ATOM 590 N N . ILE A 1 80 ? -8.311 6.144 1.465 1.00 97.56 80 ILE A N 1
ATOM 591 C CA . ILE A 1 80 ? -9.566 5.563 0.947 1.00 97.56 80 ILE A CA 1
ATOM 592 C C . ILE A 1 80 ? -9.280 4.416 -0.027 1.00 97.56 80 ILE A C 1
ATOM 594 O O . ILE A 1 80 ? -9.951 3.390 0.012 1.00 97.56 80 ILE A O 1
ATOM 598 N N . ARG A 1 81 ? -8.277 4.572 -0.900 1.00 97.25 81 ARG A N 1
ATOM 599 C CA . ARG A 1 81 ? -7.904 3.528 -1.860 1.00 97.25 81 ARG A CA 1
ATOM 600 C C . ARG A 1 81 ? -7.406 2.259 -1.170 1.00 97.25 81 ARG A C 1
ATOM 602 O O . ARG A 1 81 ? -7.760 1.179 -1.623 1.00 97.25 81 ARG A O 1
ATOM 609 N N . LEU A 1 82 ? -6.599 2.387 -0.115 1.00 96.88 82 LEU A N 1
ATOM 610 C CA . LEU A 1 82 ? -6.108 1.235 0.646 1.00 96.88 82 LEU A CA 1
ATOM 611 C C . LEU A 1 82 ? -7.262 0.471 1.307 1.00 96.88 82 LEU A C 1
ATOM 613 O O . LEU A 1 82 ? -7.328 -0.743 1.171 1.00 96.88 82 LEU A O 1
ATOM 617 N N . HIS A 1 83 ? -8.214 1.186 1.915 1.00 95.94 83 HIS A N 1
ATOM 618 C CA . HIS A 1 83 ? -9.442 0.589 2.460 1.00 95.94 83 HIS A CA 1
ATOM 619 C C . HIS A 1 83 ? -10.251 -0.157 1.403 1.00 95.94 83 HIS A C 1
ATOM 621 O O . HIS A 1 83 ? -10.609 -1.314 1.593 1.00 95.94 83 HIS A O 1
ATOM 627 N N . ALA A 1 84 ? -10.503 0.488 0.262 1.00 97.06 84 ALA A N 1
ATOM 628 C CA . ALA A 1 84 ? -11.252 -0.137 -0.822 1.00 97.06 84 ALA A CA 1
ATOM 629 C C . ALA A 1 84 ? -10.550 -1.398 -1.351 1.00 97.06 84 ALA A C 1
ATOM 631 O O . ALA A 1 84 ? -11.208 -2.398 -1.611 1.00 97.06 84 ALA A O 1
ATOM 632 N N . ALA A 1 85 ? -9.221 -1.366 -1.486 1.00 96.06 85 ALA A N 1
ATOM 633 C CA . ALA A 1 85 ? -8.448 -2.528 -1.913 1.00 96.06 85 ALA A CA 1
ATOM 634 C C . ALA A 1 85 ? -8.503 -3.671 -0.889 1.00 96.06 85 ALA A C 1
ATOM 636 O O . ALA A 1 85 ? -8.645 -4.823 -1.285 1.00 96.06 85 ALA A O 1
ATOM 637 N N . ALA A 1 86 ? -8.430 -3.357 0.407 1.00 94.94 86 ALA A N 1
ATOM 638 C CA . ALA A 1 86 ? -8.540 -4.352 1.467 1.00 94.94 86 ALA A CA 1
ATOM 639 C C . ALA A 1 86 ? -9.921 -5.022 1.487 1.00 94.94 86 ALA A C 1
ATOM 641 O O . ALA A 1 86 ? -10.003 -6.234 1.642 1.00 94.94 86 ALA A O 1
ATOM 642 N N . GLU A 1 87 ? -10.995 -4.256 1.277 1.00 95.75 87 GLU A N 1
ATOM 643 C CA . GLU A 1 87 ? -12.354 -4.804 1.208 1.00 95.75 87 GLU A CA 1
ATOM 644 C C . GLU A 1 87 ? -12.552 -5.723 -0.005 1.00 95.75 87 GLU A C 1
ATOM 646 O O . GLU A 1 87 ? -13.195 -6.757 0.112 1.00 95.75 87 GLU A O 1
ATOM 651 N N . LEU A 1 88 ? -11.955 -5.393 -1.156 1.00 95.50 88 LEU A N 1
ATOM 652 C CA . LEU A 1 88 ? -11.998 -6.248 -2.351 1.00 95.50 88 LEU A CA 1
ATOM 653 C C . LEU A 1 88 ? -11.249 -7.578 -2.180 1.00 95.50 88 LEU A C 1
ATOM 655 O O . LEU A 1 88 ? -11.495 -8.505 -2.946 1.00 95.50 88 LEU A O 1
ATOM 659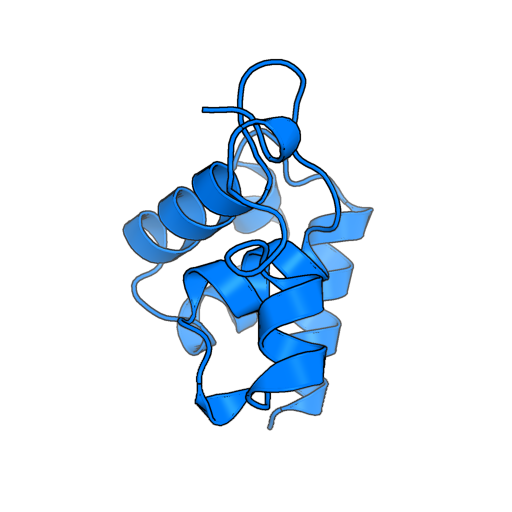 N N . GLY A 1 89 ? -10.300 -7.641 -1.244 1.00 89.75 89 GLY A N 1
ATOM 660 C CA . GLY A 1 89 ? -9.510 -8.836 -0.950 1.00 89.75 89 GLY A CA 1
ATOM 661 C C . GLY A 1 89 ? -10.079 -9.718 0.165 1.00 89.75 89 GLY A C 1
ATOM 662 O O . GLY A 1 89 ? -9.435 -10.715 0.492 1.00 89.75 89 GLY A O 1
ATOM 663 N N . ARG A 1 90 ? -11.220 -9.347 0.765 1.00 84.38 90 ARG A N 1
ATOM 664 C CA . ARG A 1 90 ? -11.962 -10.193 1.715 1.00 84.38 90 ARG A CA 1
ATOM 665 C C . ARG A 1 90 ? -12.759 -11.269 0.988 1.00 84.38 90 ARG A C 1
ATOM 667 O O . ARG A 1 90 ? -12.841 -12.380 1.553 1.00 84.38 90 ARG A O 1
#

Radius of gyration: 12.47 Å; chains: 1; bounding box: 29×28×27 Å